Protein AF-A0A7K2KWZ4-F1 (afdb_monomer_lite)

Secondary structure (DSSP, 8-state):
--S-EEEEEE--SSSHHHHH-EEEEEEEEEETT-SS-SEEEEEE-B--TTSEEEEEE--HHHHHHHHHHTT--S-EEEEEEEEEEETTS-EEEEE---SSS--EEEEEEETTTEEEEEEEEE-TTS-EEEEEEEPPGGGHHHHHHHHHHHTTS--

pLDDT: mean 84.71, std 15.15, range [37.97, 98.25]

Structure (mmCIF, N/CA/C/O backbone):
data_AF-A0A7K2KWZ4-F1
#
_entry.id   AF-A0A7K2KWZ4-F1
#
loop_
_atom_site.group_PDB
_atom_site.id
_atom_site.type_symbol
_atom_site.label_atom_id
_atom_site.label_alt_id
_atom_site.label_comp_id
_atom_site.label_asym_id
_atom_site.label_entity_id
_atom_site.label_seq_id
_atom_site.pdbx_PDB_ins_code
_atom_site.Cartn_x
_atom_site.Cartn_y
_atom_site.Cartn_z
_atom_site.occupancy
_atom_site.B_iso_or_equiv
_atom_site.auth_seq_id
_atom_site.auth_comp_id
_atom_site.auth_asym_id
_atom_site.auth_atom_id
_atom_site.pdbx_PDB_model_num
ATOM 1 N N . GLY A 1 1 ? -2.452 14.161 -11.039 1.00 46.34 1 GLY A N 1
ATOM 2 C CA . GLY A 1 1 ? -1.726 12.880 -10.923 1.00 46.34 1 GLY A CA 1
ATOM 3 C C . GLY A 1 1 ? -2.640 11.720 -11.270 1.00 46.34 1 GLY A C 1
ATOM 4 O O . GLY A 1 1 ? -3.528 11.410 -10.500 1.00 46.34 1 GLY A O 1
ATOM 5 N N . THR A 1 2 ? -2.453 11.076 -12.419 1.00 55.19 2 THR A N 1
ATOM 6 C CA . THR A 1 2 ? -3.308 9.984 -12.947 1.00 55.19 2 THR A CA 1
ATOM 7 C C . THR A 1 2 ? -2.909 8.589 -12.430 1.00 55.19 2 THR A C 1
ATOM 9 O O . THR A 1 2 ? -3.031 7.583 -13.121 1.00 55.19 2 THR A O 1
ATOM 12 N N . GLY A 1 3 ? -2.374 8.516 -11.208 1.00 66.12 3 GLY A N 1
ATOM 13 C CA . GLY A 1 3 ? -1.546 7.400 -10.742 1.00 66.12 3 GLY A CA 1
ATOM 14 C C . GLY A 1 3 ? -2.163 6.511 -9.667 1.00 66.12 3 GLY A C 1
ATOM 15 O O . GLY A 1 3 ? -1.426 6.113 -8.777 1.00 66.12 3 GLY A O 1
ATOM 16 N N . GLY A 1 4 ? -3.462 6.207 -9.716 1.00 79.12 4 GLY A N 1
ATOM 17 C CA . GLY A 1 4 ? -4.122 5.269 -8.793 1.00 79.12 4 GLY A CA 1
ATOM 18 C C . GLY A 1 4 ? -4.116 5.674 -7.306 1.00 79.12 4 GLY A C 1
ATOM 19 O O . GLY A 1 4 ? -3.385 6.556 -6.861 1.00 79.12 4 GLY A O 1
ATOM 20 N N . SER A 1 5 ? -4.939 5.003 -6.504 1.00 89.38 5 SER A N 1
ATOM 21 C CA . SER A 1 5 ? -5.021 5.216 -5.052 1.00 89.38 5 SER A CA 1
ATOM 22 C C . SER A 1 5 ? -4.987 3.885 -4.318 1.00 89.38 5 SER A C 1
ATOM 24 O O . SER A 1 5 ? -5.605 2.925 -4.784 1.00 89.38 5 SER A O 1
ATOM 26 N N . LEU A 1 6 ? -4.342 3.851 -3.158 1.00 92.12 6 LEU A N 1
ATOM 27 C CA . LEU A 1 6 ? -4.379 2.718 -2.248 1.00 92.12 6 LEU A CA 1
ATOM 28 C C . LEU A 1 6 ? -5.343 3.045 -1.109 1.00 92.12 6 LEU A C 1
ATOM 30 O O . LEU A 1 6 ? -5.156 4.028 -0.399 1.00 92.12 6 LEU A O 1
ATOM 34 N N . ARG A 1 7 ? -6.383 2.224 -0.957 1.00 94.25 7 ARG A N 1
ATOM 35 C CA . ARG A 1 7 ? -7.244 2.223 0.228 1.00 94.25 7 ARG A CA 1
ATOM 36 C C . ARG A 1 7 ? -6.770 1.097 1.138 1.00 94.25 7 ARG A C 1
ATOM 38 O O . ARG A 1 7 ? -6.572 -0.017 0.654 1.00 94.25 7 ARG A O 1
ATOM 45 N N . LEU A 1 8 ? -6.621 1.390 2.421 1.00 94.75 8 LEU A N 1
ATOM 46 C CA . LEU A 1 8 ? -6.334 0.396 3.447 1.00 94.75 8 LEU A CA 1
ATOM 47 C C . LEU A 1 8 ? -7.423 0.396 4.518 1.00 94.75 8 LEU A C 1
ATOM 49 O O . LEU A 1 8 ? -8.115 1.396 4.716 1.00 94.75 8 LEU A O 1
ATOM 53 N N . THR A 1 9 ? -7.536 -0.736 5.203 1.00 95.44 9 THR A N 1
ATOM 54 C CA . THR A 1 9 ? -8.376 -0.903 6.385 1.00 95.44 9 THR A CA 1
ATOM 55 C C . THR A 1 9 ? -7.557 -1.630 7.438 1.00 95.44 9 THR A C 1
ATOM 57 O O . THR A 1 9 ? -7.008 -2.699 7.167 1.00 95.44 9 THR A O 1
ATOM 60 N N . VAL A 1 10 ? -7.472 -1.037 8.619 1.00 94.25 10 VAL A N 1
ATOM 61 C CA . VAL A 1 10 ? -6.911 -1.631 9.823 1.00 94.25 10 VAL A CA 1
ATOM 62 C C . VAL A 1 10 ? -8.061 -2.313 10.554 1.00 94.25 10 VAL A C 1
ATOM 64 O O . VAL A 1 10 ? -9.039 -1.661 10.916 1.00 94.25 10 VAL A O 1
ATOM 67 N N . ARG A 1 11 ? -7.964 -3.630 10.729 1.00 92.12 11 ARG A N 1
ATOM 68 C CA . ARG A 1 11 ? -8.969 -4.418 11.448 1.00 92.12 11 ARG A CA 1
ATOM 69 C C . ARG A 1 11 ? -8.474 -4.720 12.844 1.00 92.12 11 ARG A C 1
ATOM 71 O O . ARG A 1 11 ? -7.318 -5.113 12.997 1.00 92.12 11 ARG A O 1
ATOM 78 N N . ASP A 1 12 ? -9.361 -4.600 13.819 1.00 88.31 12 ASP A N 1
ATOM 79 C CA . ASP A 1 12 ? -9.090 -5.148 15.135 1.00 88.31 12 ASP A CA 1
ATOM 80 C C . ASP A 1 12 ? -9.388 -6.647 15.140 1.00 88.31 12 ASP A C 1
ATOM 82 O O . ASP A 1 12 ? -10.521 -7.064 14.911 1.00 88.31 12 ASP A O 1
ATOM 86 N N . LEU A 1 13 ? -8.354 -7.459 15.339 1.00 76.06 13 LEU A N 1
ATOM 87 C CA . LEU A 1 13 ? -8.492 -8.913 15.419 1.00 76.06 13 LEU A CA 1
ATOM 88 C C . LEU A 1 13 ? -8.630 -9.405 16.864 1.00 76.06 13 LEU A C 1
ATOM 90 O O . LEU A 1 13 ? -9.073 -10.531 17.064 1.00 76.06 13 LEU A O 1
ATOM 94 N N . TYR A 1 14 ? -8.245 -8.590 17.854 1.00 80.94 14 TYR A N 1
ATOM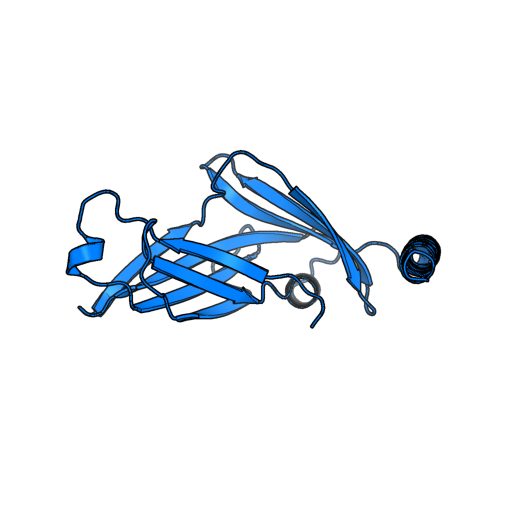 95 C CA . TYR A 1 14 ? -8.096 -9.031 19.248 1.00 80.94 14 TYR A CA 1
ATOM 96 C C . TYR A 1 14 ? -8.607 -8.013 20.285 1.00 80.94 14 TYR A C 1
ATOM 98 O O . TYR A 1 14 ? -8.303 -8.152 21.465 1.00 80.94 14 TYR A O 1
ATOM 106 N N . GLY A 1 15 ? -9.317 -6.963 19.865 1.00 81.31 15 GLY A N 1
ATOM 107 C CA . GLY A 1 15 ? -9.810 -5.878 20.727 1.00 81.31 15 GLY A CA 1
ATOM 108 C C . GLY A 1 15 ? -8.747 -4.855 21.153 1.00 81.31 15 GLY A C 1
ATOM 109 O O . GLY A 1 15 ? -9.047 -3.914 21.884 1.00 81.31 15 GLY A O 1
ATOM 110 N N . ARG A 1 16 ? -7.489 -5.022 20.723 1.00 84.00 16 ARG A N 1
ATOM 111 C CA . ARG A 1 16 ? -6.365 -4.176 21.165 1.00 84.00 16 ARG A CA 1
ATOM 112 C C . ARG A 1 16 ? -6.367 -2.806 20.500 1.00 84.00 16 ARG A C 1
ATOM 114 O O . ARG A 1 16 ? -5.929 -1.830 21.101 1.00 84.00 16 ARG A O 1
ATOM 121 N N . LEU A 1 17 ? -6.831 -2.730 19.256 1.00 85.12 17 LEU A N 1
ATOM 122 C CA . LEU A 1 17 ? -6.826 -1.478 18.505 1.00 85.12 17 LEU A CA 1
ATOM 123 C C . LEU A 1 17 ? -7.992 -0.583 18.907 1.00 85.12 17 LEU A C 1
ATOM 125 O O . LEU A 1 17 ? -7.829 0.627 18.903 1.00 85.12 17 LEU A O 1
ATOM 129 N N . SER A 1 18 ? -9.124 -1.142 19.327 1.00 87.19 18 SER A N 1
ATOM 130 C CA . SER A 1 18 ? -10.217 -0.353 19.897 1.00 87.19 18 SER A CA 1
ATOM 131 C C . SER A 1 18 ? -9.795 0.406 21.157 1.00 87.19 18 SER A C 1
ATOM 133 O O . SER A 1 18 ? -10.248 1.527 21.355 1.00 87.19 18 SER A O 1
ATOM 135 N N . VAL A 1 19 ? -8.890 -0.155 21.968 1.00 89.19 19 VAL A N 1
ATOM 136 C CA . VAL A 1 19 ? -8.331 0.532 23.147 1.00 89.19 19 VAL A CA 1
ATOM 137 C C . VAL A 1 19 ? -7.288 1.577 22.742 1.00 89.19 19 VAL A C 1
ATOM 139 O O . VAL A 1 19 ? -7.331 2.706 23.218 1.00 89.19 19 VAL A O 1
ATOM 142 N N . ALA A 1 20 ? -6.367 1.218 21.844 1.00 91.50 20 ALA A N 1
ATOM 143 C CA . ALA A 1 20 ? -5.279 2.106 21.428 1.00 91.50 20 ALA A CA 1
ATOM 144 C C . ALA A 1 20 ? -5.752 3.273 20.533 1.00 91.50 20 ALA A C 1
ATOM 146 O O . ALA A 1 20 ? -5.148 4.345 20.513 1.00 91.50 20 ALA A O 1
ATOM 147 N N . VAL A 1 21 ? -6.842 3.073 19.787 1.00 93.81 21 VAL A N 1
ATOM 148 C CA . VAL A 1 21 ? -7.454 4.000 18.823 1.00 93.81 21 VAL A CA 1
ATOM 149 C C . VAL A 1 21 ? -6.480 4.438 17.711 1.00 93.81 21 VAL A C 1
ATOM 151 O O . VAL A 1 21 ? -5.811 5.468 17.835 1.00 93.81 21 VAL A O 1
ATOM 154 N N . PRO A 1 22 ? -6.397 3.702 16.584 1.00 96.25 22 PRO A N 1
ATOM 155 C CA . PRO A 1 22 ? -5.633 4.101 15.404 1.00 96.25 22 PRO A CA 1
ATOM 156 C C . PRO A 1 22 ? -5.964 5.517 14.919 1.00 96.25 22 PRO A C 1
ATOM 158 O O . PRO A 1 22 ? -7.125 5.846 14.679 1.00 96.25 22 PRO A O 1
ATOM 161 N N . ARG A 1 23 ? -4.933 6.346 14.714 1.00 97.38 23 ARG A N 1
ATOM 162 C CA . ARG A 1 23 ? -5.084 7.740 14.257 1.00 97.38 23 ARG A CA 1
ATOM 163 C C . ARG A 1 23 ? -4.522 7.977 12.873 1.00 97.38 23 ARG A C 1
ATOM 165 O O . ARG A 1 23 ? -5.165 8.611 12.042 1.00 97.38 23 ARG A O 1
ATOM 172 N N . THR A 1 24 ? -3.326 7.468 12.606 1.00 98.25 24 THR A N 1
ATOM 173 C CA . THR A 1 24 ? -2.656 7.692 11.323 1.00 98.25 24 THR A CA 1
ATOM 174 C C . THR A 1 24 ? -2.042 6.409 10.796 1.00 98.25 24 THR A C 1
ATOM 176 O O . THR A 1 24 ? -1.687 5.506 11.553 1.00 98.25 24 THR A O 1
ATOM 179 N N . ALA A 1 25 ? -1.922 6.330 9.474 1.00 98.06 25 ALA A N 1
ATOM 180 C CA . ALA A 1 25 ? -1.166 5.292 8.800 1.00 98.06 25 ALA A CA 1
ATOM 181 C C . ALA A 1 25 ? -0.117 5.919 7.882 1.00 98.06 25 ALA A C 1
ATOM 183 O O . ALA A 1 25 ? -0.429 6.729 7.006 1.00 98.06 25 ALA A O 1
ATOM 184 N N . ARG A 1 26 ? 1.129 5.487 8.054 1.00 98.12 26 ARG A N 1
ATOM 185 C CA . ARG A 1 26 ? 2.235 5.707 7.128 1.00 98.12 26 ARG A CA 1
ATOM 186 C C . ARG A 1 26 ? 2.331 4.496 6.206 1.00 98.12 26 ARG A C 1
ATOM 188 O O . ARG A 1 26 ? 2.561 3.389 6.674 1.00 98.12 26 ARG A O 1
ATOM 195 N N . VAL A 1 27 ? 2.144 4.694 4.908 1.00 97.62 27 VAL A N 1
ATOM 196 C CA . VAL A 1 27 ? 2.232 3.651 3.882 1.00 97.62 27 VAL A CA 1
ATOM 197 C C . VAL A 1 27 ? 3.561 3.766 3.162 1.00 97.62 27 VAL A C 1
ATOM 199 O O . VAL A 1 27 ? 3.902 4.817 2.624 1.00 97.62 27 VAL A O 1
ATOM 202 N N . GLU A 1 28 ? 4.292 2.666 3.115 1.00 97.31 28 GLU A N 1
ATOM 203 C CA . GLU A 1 28 ? 5.643 2.602 2.583 1.00 97.31 28 GLU A CA 1
ATOM 204 C C . GLU A 1 28 ? 5.701 1.679 1.373 1.00 97.31 28 GLU A C 1
ATOM 206 O O . GLU A 1 28 ? 5.260 0.529 1.425 1.00 97.31 28 GLU A O 1
ATOM 211 N N . PHE A 1 29 ? 6.266 2.194 0.284 1.00 95.69 29 PHE A N 1
ATOM 212 C CA . PHE A 1 29 ? 6.559 1.440 -0.926 1.00 95.69 29 PHE A CA 1
ATOM 213 C C . PHE A 1 29 ? 8.054 1.139 -0.963 1.00 95.69 29 PHE A C 1
ATOM 215 O O . PHE A 1 29 ? 8.887 2.033 -1.152 1.00 95.69 29 PHE A O 1
ATOM 222 N N . VAL A 1 30 ? 8.383 -0.135 -0.783 1.00 95.38 30 VAL A N 1
ATOM 223 C CA . VAL A 1 30 ? 9.758 -0.617 -0.635 1.00 95.38 30 VAL A CA 1
ATOM 224 C C . VAL A 1 30 ? 10.137 -1.400 -1.892 1.00 95.38 30 VAL A C 1
ATOM 226 O O . VAL A 1 30 ? 9.390 -2.308 -2.269 1.00 95.38 30 VAL A O 1
ATOM 229 N N . PRO A 1 31 ? 11.246 -1.079 -2.583 1.00 94.31 31 PRO A N 1
ATOM 230 C CA . PRO A 1 31 ? 11.749 -1.942 -3.645 1.00 94.31 31 PRO A CA 1
ATOM 231 C C . PRO A 1 31 ? 11.984 -3.353 -3.100 1.00 94.31 31 PRO A C 1
ATOM 233 O O . PRO A 1 31 ? 12.514 -3.520 -2.003 1.00 94.31 31 PRO A O 1
ATOM 236 N N . ARG A 1 32 ? 11.591 -4.389 -3.844 1.00 91.06 32 ARG A N 1
ATOM 237 C CA . ARG A 1 32 ? 11.799 -5.769 -3.392 1.00 91.06 32 ARG A CA 1
ATOM 238 C C . ARG A 1 32 ? 13.292 -6.029 -3.162 1.00 91.06 32 ARG A C 1
ATOM 240 O O . ARG A 1 32 ? 14.087 -5.825 -4.073 1.00 91.06 32 ARG A O 1
ATOM 247 N N . GLY A 1 33 ? 13.630 -6.527 -1.973 1.00 88.56 33 GLY A N 1
ATOM 248 C CA . GLY A 1 33 ? 15.013 -6.807 -1.570 1.00 88.56 33 GLY A CA 1
ATOM 249 C C . GLY A 1 33 ? 15.773 -5.595 -1.024 1.00 88.56 33 GLY A C 1
ATOM 250 O O . GLY A 1 33 ? 16.952 -5.729 -0.731 1.00 88.56 33 GLY A O 1
ATOM 251 N N . ALA A 1 34 ? 15.123 -4.436 -0.889 1.00 90.19 34 ALA A N 1
ATOM 252 C CA . ALA A 1 34 ? 15.683 -3.276 -0.204 1.00 90.19 34 ALA A CA 1
ATOM 253 C C . ALA A 1 34 ? 15.157 -3.168 1.235 1.00 90.19 34 ALA A C 1
ATOM 255 O O . ALA A 1 34 ? 14.028 -3.575 1.530 1.00 90.19 34 ALA A O 1
ATOM 256 N N . ASP A 1 35 ? 15.952 -2.538 2.097 1.00 89.12 35 ASP A N 1
ATOM 257 C CA . ASP A 1 35 ? 15.593 -2.300 3.499 1.00 89.12 35 ASP A CA 1
ATOM 258 C C . ASP A 1 35 ? 14.849 -0.977 3.704 1.00 89.12 35 ASP A C 1
ATOM 260 O O . ASP A 1 35 ? 14.011 -0.860 4.600 1.00 89.12 35 ASP A O 1
ATOM 264 N N . ALA A 1 36 ? 15.105 0.010 2.839 1.00 91.44 36 ALA A N 1
ATOM 265 C CA . ALA A 1 36 ? 14.544 1.351 2.945 1.00 91.44 36 ALA A CA 1
ATOM 266 C C . ALA A 1 36 ? 13.406 1.599 1.934 1.00 91.44 36 ALA A C 1
ATOM 268 O O . ALA A 1 36 ? 13.493 1.184 0.770 1.00 91.44 36 ALA A O 1
ATOM 269 N N . PRO A 1 37 ? 12.340 2.320 2.332 1.00 94.19 37 PRO A N 1
ATOM 270 C CA . PRO A 1 37 ? 11.281 2.707 1.412 1.00 94.19 37 PRO A CA 1
ATOM 271 C C . PRO A 1 37 ? 11.779 3.747 0.406 1.00 94.19 37 PRO A C 1
ATOM 273 O O . PRO A 1 37 ? 12.407 4.734 0.780 1.00 94.19 37 PRO A O 1
ATOM 276 N N . ALA A 1 38 ? 11.419 3.589 -0.870 1.00 92.31 38 ALA A N 1
ATOM 277 C CA . ALA A 1 38 ? 11.684 4.631 -1.869 1.00 92.31 38 ALA A CA 1
ATOM 278 C C . ALA A 1 38 ? 10.595 5.712 -1.873 1.00 92.31 38 ALA A C 1
ATOM 280 O O . ALA A 1 38 ? 10.793 6.803 -2.402 1.00 92.31 38 ALA A O 1
ATOM 281 N N . ARG A 1 39 ? 9.419 5.402 -1.315 1.00 92.81 39 ARG A N 1
ATOM 282 C CA . ARG A 1 39 ? 8.317 6.348 -1.172 1.00 92.81 39 ARG A CA 1
ATOM 283 C C . ARG A 1 39 ? 7.513 6.052 0.079 1.00 92.81 39 ARG A C 1
ATOM 285 O O . ARG A 1 39 ? 7.214 4.899 0.379 1.00 92.81 39 ARG A O 1
ATOM 292 N N . THR A 1 40 ? 7.128 7.117 0.763 1.00 95.50 40 THR A N 1
ATOM 293 C CA . THR A 1 40 ? 6.244 7.093 1.922 1.00 95.50 40 THR A CA 1
ATOM 294 C C . THR A 1 40 ? 5.068 8.025 1.663 1.00 95.50 40 THR A C 1
ATOM 296 O O . THR A 1 40 ? 5.265 9.133 1.179 1.00 95.50 40 THR A O 1
ATOM 299 N N . GLU A 1 41 ? 3.869 7.597 2.028 1.00 96.62 41 GLU A N 1
ATOM 300 C CA . GLU A 1 41 ? 2.669 8.430 2.072 1.00 96.62 41 GLU A CA 1
ATOM 301 C C . GLU A 1 41 ? 2.030 8.333 3.456 1.00 96.62 41 GLU A C 1
ATOM 303 O O . GLU A 1 41 ? 2.217 7.340 4.159 1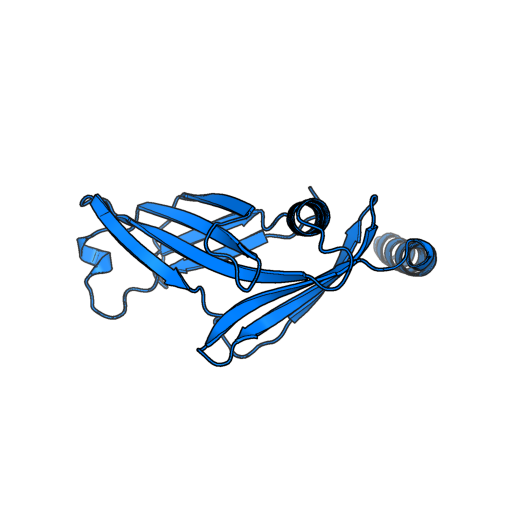.00 96.62 41 GLU A O 1
ATOM 308 N N . ARG A 1 42 ? 1.268 9.346 3.864 1.00 97.25 42 ARG A N 1
ATOM 309 C CA . ARG A 1 42 ? 0.541 9.340 5.140 1.00 97.25 42 ARG A CA 1
ATOM 310 C C . ARG A 1 42 ? -0.932 9.633 4.914 1.00 97.25 42 ARG A C 1
ATOM 312 O O . ARG A 1 42 ? -1.290 10.352 3.988 1.00 97.25 42 ARG A O 1
ATOM 319 N N . THR A 1 43 ? -1.771 9.061 5.763 1.00 97.94 43 THR A N 1
ATOM 320 C CA . THR A 1 43 ? -3.208 9.330 5.801 1.00 97.94 43 THR A CA 1
ATOM 321 C C . THR A 1 43 ? -3.691 9.279 7.237 1.00 97.94 43 THR A C 1
ATOM 323 O O . THR A 1 43 ? -3.226 8.454 8.028 1.00 97.94 43 THR A O 1
ATOM 326 N N . GLU A 1 44 ? -4.660 10.125 7.551 1.00 98.19 44 GLU A N 1
ATOM 327 C CA . GLU A 1 44 ? -5.489 9.942 8.735 1.00 98.19 44 GLU A CA 1
ATOM 328 C C . GLU A 1 44 ? -6.376 8.709 8.564 1.00 98.19 44 GLU A C 1
ATOM 330 O O . GLU A 1 44 ? -6.693 8.289 7.439 1.00 98.19 44 GLU A O 1
ATOM 335 N N . LEU A 1 45 ? -6.712 8.103 9.696 1.00 97.88 45 LEU A N 1
ATOM 336 C CA . LEU A 1 45 ? -7.560 6.934 9.795 1.00 97.88 45 LEU A CA 1
ATOM 337 C C . LEU A 1 45 ? -8.912 7.330 10.382 1.00 97.88 45 LEU A C 1
ATOM 339 O O . LEU A 1 45 ? -8.992 7.912 11.459 1.00 97.88 45 LEU A O 1
ATOM 343 N N . THR A 1 46 ? -9.978 6.968 9.678 1.00 97.06 46 THR A N 1
ATOM 344 C CA . THR A 1 46 ? -11.354 7.178 10.131 1.00 97.06 46 THR A CA 1
ATOM 345 C C . THR A 1 46 ? -11.950 5.846 10.547 1.00 97.06 46 THR A C 1
ATOM 347 O O . THR A 1 46 ? -11.889 4.880 9.780 1.00 97.06 46 THR A O 1
ATOM 350 N N . GLU A 1 47 ? -12.516 5.796 11.749 1.00 95.62 47 GLU A N 1
ATOM 351 C CA . GLU A 1 47 ? -13.238 4.628 12.248 1.00 95.62 47 GLU A CA 1
ATOM 352 C C . GLU A 1 47 ? -14.489 4.352 11.408 1.00 95.62 47 GLU A C 1
ATOM 354 O O . GLU A 1 47 ? -15.147 5.262 10.903 1.00 95.62 47 GLU A O 1
ATOM 359 N N . GLY A 1 48 ? -14.809 3.077 11.234 1.00 93.00 48 GLY A N 1
ATOM 360 C CA . GLY A 1 48 ? -16.003 2.649 10.535 1.00 93.00 48 GLY A CA 1
ATOM 361 C C . GLY A 1 48 ? -16.356 1.198 10.854 1.00 93.00 48 GLY A C 1
ATOM 362 O O . GLY A 1 48 ? -15.640 0.527 11.597 1.00 93.00 48 GLY A O 1
ATOM 363 N N . PRO A 1 49 ? -17.425 0.665 10.239 1.00 89.25 49 PRO A N 1
ATOM 364 C CA . PRO A 1 49 ? -17.987 -0.638 10.609 1.00 89.25 49 PRO A CA 1
ATOM 365 C C . PRO A 1 49 ? -17.027 -1.827 10.455 1.00 89.25 49 PRO A C 1
ATOM 367 O O . PRO 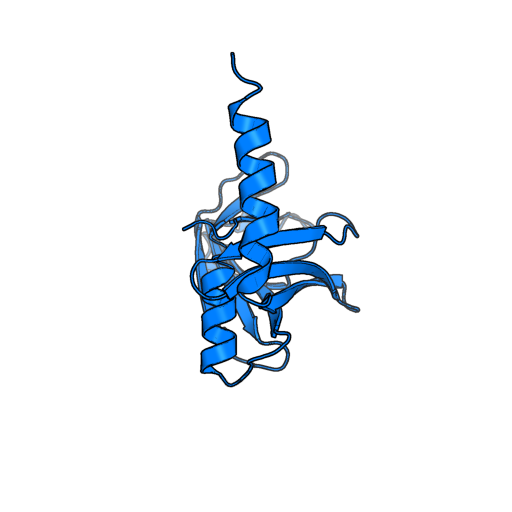A 1 49 ? -17.209 -2.866 11.076 1.00 89.25 49 PRO A O 1
ATOM 370 N N . ALA A 1 50 ? -16.011 -1.696 9.597 1.00 88.25 50 ALA A N 1
ATOM 371 C CA . ALA A 1 50 ? -15.018 -2.736 9.328 1.00 88.25 50 ALA A CA 1
ATOM 372 C C . ALA A 1 50 ? -13.653 -2.457 9.990 1.00 88.25 50 ALA A C 1
ATOM 374 O O . ALA A 1 50 ? -12.660 -3.081 9.604 1.00 88.25 50 ALA A O 1
ATOM 375 N N . GLY A 1 51 ? -13.595 -1.502 10.923 1.00 93.62 51 GLY A N 1
ATOM 376 C CA . GLY A 1 51 ? -12.377 -0.945 11.511 1.00 93.62 51 GLY A CA 1
ATOM 377 C C . GLY A 1 51 ? -12.003 0.412 10.909 1.00 93.62 51 GLY A C 1
ATOM 378 O O . GLY A 1 51 ? -12.814 1.069 10.255 1.00 93.62 51 GLY A O 1
ATOM 379 N N . TRP A 1 52 ? -10.755 0.832 11.095 1.00 96.81 52 TRP A N 1
ATOM 380 C CA . TRP A 1 52 ? -10.285 2.145 10.656 1.00 96.81 52 TRP A CA 1
ATOM 381 C C . TRP A 1 52 ? -9.789 2.113 9.219 1.00 96.81 52 TRP A C 1
ATOM 383 O O . TRP A 1 52 ? -9.050 1.212 8.825 1.00 96.81 52 TRP A O 1
ATOM 393 N N . SER A 1 53 ? -10.150 3.103 8.412 1.00 96.94 53 SER A N 1
ATOM 394 C CA . SER A 1 53 ? -9.764 3.153 7.003 1.00 96.94 53 SER A CA 1
ATOM 395 C C . SER A 1 53 ? -9.083 4.458 6.627 1.00 96.94 53 SER A C 1
ATOM 397 O O . SER A 1 53 ? -9.349 5.505 7.204 1.00 96.94 53 SER A O 1
ATOM 399 N N . GLY A 1 54 ? -8.206 4.374 5.631 1.00 96.75 54 GLY A N 1
ATOM 400 C CA . GLY A 1 54 ? -7.471 5.513 5.096 1.00 96.75 54 GLY A CA 1
ATOM 401 C C . GLY A 1 54 ? -7.187 5.334 3.612 1.00 96.75 54 GLY A C 1
ATOM 402 O O . GLY A 1 54 ? -7.358 4.244 3.041 1.00 96.75 54 GLY A O 1
ATOM 403 N N . ARG A 1 55 ? -6.758 6.414 2.959 1.00 96.88 55 ARG A N 1
ATOM 404 C CA . ARG A 1 55 ? -6.441 6.402 1.531 1.00 96.88 55 ARG A CA 1
ATOM 405 C C . ARG A 1 55 ? -5.216 7.253 1.252 1.00 96.88 55 ARG A C 1
ATOM 407 O O . ARG A 1 55 ? -5.194 8.431 1.567 1.00 96.88 55 ARG A O 1
ATOM 414 N N . VAL A 1 56 ? -4.257 6.668 0.543 1.00 95.50 56 VAL A N 1
ATOM 415 C CA . VAL A 1 56 ? -3.078 7.381 0.045 1.00 95.50 56 VAL A CA 1
ATOM 416 C C . VAL A 1 56 ? -3.029 7.358 -1.483 1.00 95.50 56 VAL A C 1
ATOM 418 O O . VAL A 1 56 ? -3.511 6.402 -2.114 1.00 95.50 56 VAL A O 1
ATOM 421 N N . PRO A 1 57 ? -2.443 8.381 -2.124 1.00 93.25 57 PRO A N 1
ATOM 422 C CA . PRO A 1 57 ? -2.099 8.285 -3.533 1.00 93.25 57 PRO A CA 1
ATOM 423 C C . PRO A 1 57 ? -1.070 7.163 -3.724 1.00 93.25 57 PRO A C 1
ATOM 425 O O . PRO A 1 57 ? -0.022 7.153 -3.093 1.00 93.25 57 PRO A O 1
ATOM 428 N N . ALA A 1 58 ? -1.339 6.212 -4.623 1.00 87.25 58 ALA A N 1
ATOM 429 C CA . ALA A 1 58 ? -0.348 5.176 -4.934 1.00 87.25 58 ALA A CA 1
ATOM 430 C C . ALA A 1 58 ? 0.778 5.743 -5.815 1.00 87.25 58 ALA A C 1
ATOM 432 O O . ALA A 1 58 ? 1.915 5.282 -5.777 1.00 87.25 58 ALA A O 1
ATOM 433 N N . GLY A 1 59 ? 0.441 6.744 -6.638 1.00 89.50 59 GLY A N 1
ATOM 434 C CA . GLY A 1 59 ? 1.366 7.470 -7.498 1.00 89.50 59 GLY A CA 1
ATOM 435 C C . GLY A 1 59 ? 2.276 6.547 -8.309 1.00 89.50 59 GLY A C 1
ATOM 436 O O . GLY A 1 59 ? 3.494 6.717 -8.310 1.00 89.50 59 GLY A O 1
ATOM 437 N N . LEU A 1 60 ? 1.669 5.581 -9.004 1.00 90.56 60 LEU A N 1
ATOM 438 C CA . LEU A 1 60 ? 2.343 4.471 -9.694 1.00 90.56 60 LEU A CA 1
ATOM 439 C C . LEU A 1 60 ? 3.416 4.938 -10.695 1.00 90.56 60 LEU A C 1
ATOM 441 O O . LEU A 1 60 ? 4.474 4.327 -10.816 1.00 90.56 60 LEU A O 1
ATOM 445 N N . THR A 1 61 ? 3.184 6.066 -11.367 1.00 89.62 61 THR A N 1
ATOM 446 C CA . THR A 1 61 ? 4.158 6.721 -12.254 1.00 89.62 61 THR A CA 1
ATOM 447 C C . THR A 1 61 ? 5.380 7.255 -11.510 1.00 89.62 61 THR A C 1
ATOM 449 O O . THR A 1 61 ? 6.483 7.234 -12.050 1.00 89.62 61 THR A O 1
ATOM 452 N N . GLY A 1 62 ? 5.187 7.728 -10.278 1.00 90.69 62 GLY A N 1
ATOM 453 C CA . GLY A 1 62 ? 6.263 8.135 -9.379 1.00 90.69 62 GLY A CA 1
ATOM 454 C C . GLY A 1 62 ? 7.079 6.935 -8.908 1.00 90.69 62 GLY A C 1
ATOM 455 O O . GLY A 1 62 ? 8.294 6.970 -9.012 1.00 90.69 62 GLY A O 1
ATOM 456 N N . LEU A 1 63 ? 6.432 5.832 -8.517 1.00 91.69 63 LEU A N 1
ATOM 457 C CA . LEU A 1 63 ? 7.142 4.593 -8.164 1.00 91.69 63 LEU A CA 1
ATOM 458 C C . LEU A 1 63 ? 7.991 4.068 -9.330 1.00 91.69 63 LEU A C 1
ATOM 460 O O . LEU A 1 63 ? 9.166 3.766 -9.149 1.00 91.69 63 LEU A O 1
ATOM 464 N N . ALA A 1 64 ? 7.442 4.067 -10.551 1.00 92.00 64 ALA A N 1
ATOM 465 C CA . ALA A 1 64 ? 8.195 3.710 -11.756 1.00 92.00 64 ALA A CA 1
ATOM 466 C C . ALA A 1 64 ? 9.440 4.598 -11.977 1.00 92.00 64 ALA A C 1
ATOM 468 O O . ALA A 1 64 ? 10.477 4.127 -12.461 1.00 92.00 64 ALA A O 1
ATOM 469 N N . ARG A 1 65 ? 9.346 5.888 -11.623 1.00 91.50 65 ARG A N 1
ATOM 470 C CA . ARG A 1 65 ? 10.466 6.839 -11.659 1.00 91.50 65 ARG A CA 1
ATOM 471 C C . ARG A 1 65 ? 11.517 6.504 -10.611 1.00 91.50 65 ARG A C 1
ATOM 473 O O . ARG A 1 65 ? 12.697 6.550 -10.958 1.00 91.50 65 ARG A O 1
ATOM 480 N N . GLU A 1 66 ? 11.108 6.118 -9.408 1.00 91.81 66 GLU A N 1
ATOM 481 C CA . GLU A 1 66 ? 12.044 5.820 -8.321 1.00 91.81 66 GLU A CA 1
ATOM 482 C C . GLU A 1 66 ? 12.854 4.582 -8.650 1.00 91.81 66 GLU A C 1
ATOM 484 O O . GLU A 1 66 ? 14.079 4.642 -8.641 1.00 91.81 66 GLU A O 1
ATOM 489 N N . GLY A 1 67 ? 12.185 3.507 -9.080 1.00 90.12 67 GLY A N 1
ATOM 490 C CA . GLY A 1 67 ? 12.876 2.285 -9.480 1.00 90.12 67 GLY A CA 1
ATOM 491 C C . GLY A 1 67 ? 13.880 2.535 -10.605 1.00 90.12 67 GLY A C 1
ATOM 492 O O . GLY A 1 67 ? 14.990 2.017 -10.562 1.00 90.12 67 GLY A O 1
ATOM 493 N N . ARG A 1 68 ? 13.551 3.413 -11.566 1.00 89.00 68 ARG A N 1
ATOM 494 C CA . ARG A 1 68 ? 14.480 3.789 -12.642 1.00 89.00 68 ARG A CA 1
ATOM 495 C C . ARG A 1 68 ? 15.677 4.593 -12.138 1.00 89.00 68 ARG A C 1
ATOM 497 O O . ARG A 1 68 ? 16.770 4.405 -12.667 1.00 89.00 68 ARG A O 1
ATOM 504 N N . ARG A 1 69 ? 15.483 5.493 -11.167 1.00 88.75 69 ARG A N 1
ATOM 505 C CA . ARG A 1 69 ? 16.584 6.244 -10.541 1.00 88.75 69 ARG A CA 1
ATOM 506 C C . ARG A 1 69 ? 17.536 5.329 -9.782 1.00 88.75 69 ARG A C 1
ATOM 508 O O . ARG A 1 69 ? 18.735 5.544 -9.852 1.00 88.75 69 ARG A O 1
ATOM 515 N N . SER A 1 70 ? 17.015 4.271 -9.173 1.00 84.88 70 SER A N 1
ATOM 516 C CA . SER A 1 70 ? 17.801 3.211 -8.532 1.00 84.88 70 SER A CA 1
ATOM 517 C C . SER A 1 70 ? 18.363 2.174 -9.522 1.00 84.88 70 SER A C 1
ATOM 519 O O . SER A 1 70 ? 18.732 1.079 -9.119 1.00 84.88 70 SER A O 1
ATOM 521 N N . GLY A 1 71 ? 18.390 2.472 -10.828 1.00 84.12 71 GLY A N 1
ATOM 522 C CA . GLY A 1 71 ? 18.969 1.604 -11.862 1.00 84.12 71 GLY A CA 1
ATOM 523 C C . GLY A 1 71 ? 18.022 0.557 -12.462 1.00 84.12 71 GLY A C 1
ATOM 524 O O . GLY A 1 71 ? 18.326 0.001 -13.517 1.00 84.12 71 GLY A O 1
ATOM 525 N N . ASN A 1 72 ? 16.834 0.328 -11.893 1.00 83.44 72 ASN A N 1
ATOM 526 C CA . ASN A 1 72 ? 15.878 -0.646 -12.421 1.00 83.44 72 ASN A CA 1
ATOM 527 C C . ASN A 1 72 ? 15.052 -0.067 -13.586 1.00 83.44 72 ASN A C 1
ATOM 529 O O . ASN A 1 72 ? 14.015 0.586 -13.415 1.00 83.44 72 ASN A O 1
ATOM 533 N N . ARG A 1 73 ? 15.521 -0.333 -14.808 1.00 82.00 73 ARG A N 1
ATOM 534 C CA . ARG A 1 73 ? 14.875 0.098 -16.061 1.00 82.00 73 ARG A CA 1
ATOM 535 C C . ARG A 1 73 ? 13.817 -0.879 -16.584 1.00 82.00 73 ARG A C 1
ATOM 537 O O . ARG A 1 73 ? 13.068 -0.503 -17.482 1.00 82.00 73 ARG A O 1
ATOM 544 N N . GLY A 1 74 ? 13.772 -2.095 -16.042 1.00 86.25 74 GLY A N 1
ATOM 545 C CA . GLY A 1 74 ? 12.887 -3.170 -16.476 1.00 86.25 74 GLY A CA 1
ATOM 546 C C . GLY A 1 74 ? 11.663 -3.320 -15.576 1.00 86.25 74 GLY A C 1
ATOM 547 O O . GLY A 1 74 ? 11.006 -2.349 -15.201 1.00 86.25 74 GLY A O 1
ATOM 548 N N . VAL A 1 75 ? 11.339 -4.570 -15.248 1.00 91.38 75 VAL A N 1
ATOM 549 C CA . VAL A 1 75 ? 10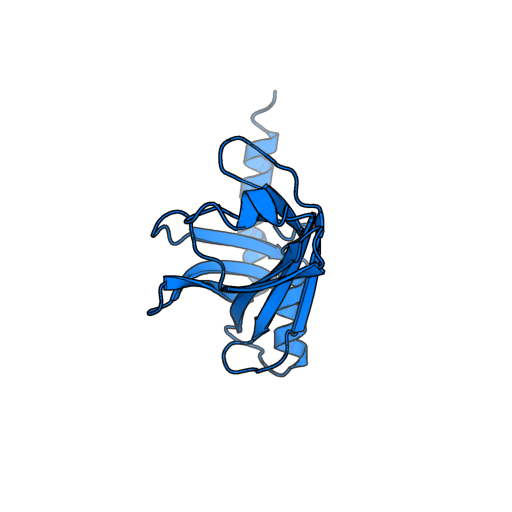.260 -4.895 -14.314 1.00 91.38 75 VAL A CA 1
ATOM 550 C C . VAL A 1 75 ? 10.675 -4.508 -12.897 1.00 91.38 75 VAL A C 1
ATOM 552 O O . VAL A 1 75 ? 11.692 -4.965 -12.380 1.00 91.38 75 VAL A O 1
ATOM 555 N N . GLN A 1 76 ? 9.832 -3.723 -12.239 1.00 93.44 76 GLN A N 1
ATOM 556 C CA . GLN A 1 76 ? 10.031 -3.279 -10.867 1.00 93.44 76 GLN A CA 1
ATOM 557 C C . GLN A 1 76 ? 9.030 -3.969 -9.943 1.00 93.44 76 GLN A C 1
ATOM 559 O O . GLN A 1 76 ? 7.836 -4.042 -10.246 1.00 93.44 76 GLN A O 1
ATOM 564 N N . LEU A 1 77 ? 9.518 -4.473 -8.813 1.00 94.69 77 LEU A N 1
ATOM 565 C CA . LEU A 1 77 ? 8.717 -5.130 -7.786 1.00 94.69 77 LEU A CA 1
ATOM 566 C C . LEU A 1 77 ? 8.753 -4.286 -6.516 1.00 94.69 77 LEU A C 1
ATOM 568 O O . LEU A 1 77 ? 9.826 -3.888 -6.070 1.00 94.69 77 LEU A O 1
ATOM 572 N N . TRP A 1 78 ? 7.576 -4.034 -5.959 1.00 95.38 78 TRP A N 1
ATOM 573 C CA . TRP A 1 78 ? 7.369 -3.156 -4.817 1.00 95.38 78 TRP A CA 1
ATOM 574 C C . TRP A 1 78 ? 6.576 -3.883 -3.740 1.00 95.38 78 TRP A C 1
ATOM 576 O O . TRP A 1 78 ? 5.474 -4.365 -4.010 1.00 95.38 78 TRP A O 1
ATOM 586 N N . ASP A 1 79 ? 7.117 -3.934 -2.532 1.00 95.38 79 ASP A N 1
ATOM 587 C CA . ASP A 1 79 ? 6.384 -4.330 -1.334 1.00 95.38 79 ASP A CA 1
ATOM 588 C C . ASP A 1 79 ? 5.660 -3.132 -0.740 1.00 95.38 79 ASP A C 1
ATOM 590 O O . ASP A 1 79 ? 6.125 -1.995 -0.856 1.00 95.38 79 ASP A O 1
ATOM 594 N N . VAL A 1 80 ? 4.513 -3.393 -0.110 1.00 95.50 80 VAL A N 1
ATOM 595 C CA . VAL A 1 80 ? 3.722 -2.351 0.542 1.00 95.50 80 VAL A CA 1
ATOM 596 C C . VAL A 1 80 ? 3.553 -2.669 2.020 1.00 95.50 80 VAL A C 1
ATOM 598 O O . VAL A 1 80 ? 2.951 -3.680 2.394 1.00 95.50 80 VAL A O 1
ATOM 601 N N . ARG A 1 81 ? 4.082 -1.783 2.860 1.00 96.12 81 ARG A N 1
ATOM 602 C CA . ARG A 1 81 ? 3.996 -1.861 4.320 1.00 96.12 81 ARG A CA 1
ATOM 603 C C . ARG A 1 81 ? 3.177 -0.690 4.847 1.00 96.12 81 ARG A C 1
ATOM 605 O O . ARG A 1 81 ? 3.059 0.340 4.186 1.00 96.12 81 ARG A O 1
ATOM 612 N N . ALA A 1 82 ? 2.589 -0.867 6.018 1.00 96.69 82 ALA A N 1
ATOM 613 C CA . ALA A 1 82 ? 1.898 0.185 6.734 1.00 96.69 82 ALA A CA 1
ATOM 614 C C . ALA A 1 82 ? 2.364 0.207 8.187 1.00 96.69 82 ALA A C 1
ATOM 616 O O . ALA A 1 82 ? 2.410 -0.836 8.839 1.00 96.69 82 ALA A O 1
ATOM 617 N N . THR A 1 83 ? 2.660 1.401 8.679 1.00 97.38 83 THR A N 1
ATOM 618 C CA . THR A 1 83 ? 2.898 1.683 10.090 1.00 97.38 83 THR A CA 1
ATOM 619 C C . THR A 1 83 ? 1.728 2.500 10.608 1.00 97.38 83 THR A C 1
ATOM 621 O O . THR A 1 83 ? 1.459 3.588 10.100 1.00 97.38 83 THR A O 1
ATOM 624 N N . VAL A 1 84 ? 1.005 1.951 11.576 1.00 96.94 84 VAL A N 1
ATOM 625 C CA . VAL A 1 84 ? -0.141 2.584 12.228 1.00 96.94 84 VAL A CA 1
ATOM 626 C C . VAL A 1 84 ? 0.322 3.185 13.542 1.00 96.94 84 VAL A C 1
ATOM 628 O O . VAL A 1 84 ? 0.975 2.498 14.324 1.00 96.94 84 VAL A O 1
ATOM 631 N N . THR A 1 85 ? -0.037 4.443 13.776 1.00 97.69 85 THR A N 1
ATOM 632 C CA . THR A 1 85 ? 0.178 5.131 15.050 1.00 97.69 85 THR A CA 1
ATOM 633 C C . THR A 1 85 ? -1.168 5.376 15.714 1.00 97.69 85 THR A C 1
ATOM 635 O O . THR A 1 85 ? -2.101 5.891 15.084 1.00 97.69 85 THR A O 1
ATOM 638 N N . CYS A 1 86 ? -1.256 4.985 16.977 1.00 96.88 86 CYS A N 1
ATOM 639 C CA . CYS A 1 86 ? -2.459 5.045 17.793 1.00 96.88 86 CYS A CA 1
ATOM 640 C C . CYS A 1 86 ? -2.438 6.248 18.748 1.00 96.88 86 CYS A C 1
ATOM 642 O O . CYS A 1 86 ? -1.422 6.933 18.879 1.00 96.88 86 CYS A O 1
ATOM 644 N N . ALA A 1 87 ? -3.570 6.530 19.393 1.00 96.19 87 ALA A N 1
ATOM 645 C CA . ALA A 1 87 ? -3.722 7.666 20.300 1.00 96.19 87 ALA A CA 1
ATOM 646 C C . ALA A 1 87 ? -2.877 7.527 21.576 1.00 96.19 87 ALA A C 1
ATOM 648 O O . ALA A 1 87 ? -2.385 8.524 22.092 1.00 96.19 87 ALA A O 1
ATOM 649 N N . ASP A 1 88 ? -2.682 6.295 22.045 1.00 93.44 88 ASP A N 1
ATOM 650 C CA . ASP A 1 88 ? -1.845 5.949 23.201 1.00 93.44 88 ASP A CA 1
ATOM 651 C C . ASP A 1 88 ? -0.330 5.972 22.903 1.00 93.44 88 ASP A C 1
ATOM 653 O O . ASP A 1 88 ? 0.482 5.644 23.765 1.00 93.44 88 ASP A O 1
ATOM 657 N N . GLY A 1 89 ? 0.063 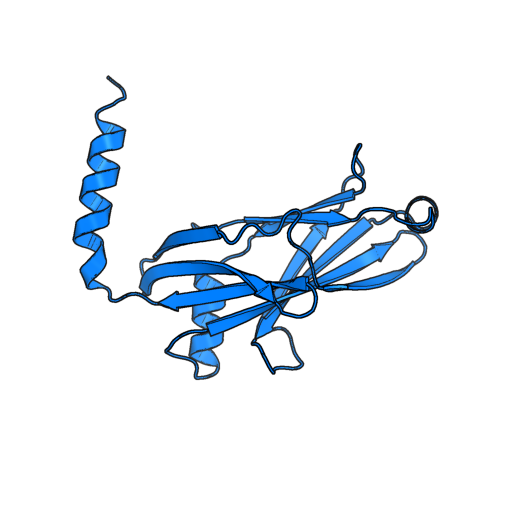6.337 21.678 1.00 94.62 89 GLY A N 1
ATOM 658 C CA . GLY A 1 89 ? 1.453 6.345 21.226 1.00 94.62 89 GLY A CA 1
ATOM 659 C C . GLY A 1 89 ? 1.975 4.988 20.750 1.00 94.62 89 GLY A C 1
ATOM 660 O O . GLY A 1 89 ? 3.103 4.918 20.259 1.00 94.62 89 GLY A O 1
ATOM 661 N N . SER A 1 90 ? 1.178 3.916 20.827 1.00 94.06 90 SER A N 1
ATOM 662 C CA . SER A 1 90 ? 1.569 2.615 20.286 1.00 94.06 90 SER A CA 1
ATOM 663 C C . SER A 1 90 ? 1.735 2.667 18.764 1.00 94.06 90 SER A C 1
ATOM 665 O O . SER A 1 90 ? 1.047 3.400 18.041 1.00 94.06 90 SER A O 1
ATOM 667 N N . VAL A 1 91 ? 2.692 1.877 18.270 1.00 95.00 91 VAL A N 1
ATOM 668 C CA . VAL A 1 91 ? 3.050 1.821 16.853 1.00 95.00 91 VAL A CA 1
ATOM 669 C C . VAL A 1 91 ? 3.070 0.375 16.380 1.00 95.00 91 VAL A C 1
ATOM 671 O O . VAL A 1 91 ? 3.763 -0.469 16.945 1.00 95.00 91 VAL A O 1
ATOM 674 N N . PHE A 1 92 ? 2.351 0.101 15.294 1.00 92.75 92 PHE A N 1
ATOM 675 C CA . PHE A 1 92 ? 2.269 -1.227 14.692 1.00 92.75 92 PHE A CA 1
ATOM 676 C C . PHE A 1 92 ? 2.690 -1.176 13.230 1.00 92.75 92 PHE A C 1
ATOM 678 O O . PHE A 1 92 ? 2.050 -0.505 12.423 1.00 92.75 92 PHE A O 1
ATOM 685 N N . THR A 1 93 ? 3.726 -1.928 12.864 1.00 93.50 93 THR A N 1
ATOM 686 C CA . THR A 1 93 ? 4.163 -2.059 11.468 1.00 93.50 93 THR A CA 1
ATOM 687 C C . THR A 1 93 ? 3.775 -3.422 10.922 1.00 93.50 93 THR A C 1
ATOM 689 O O . THR A 1 93 ? 4.057 -4.452 11.528 1.00 93.50 93 THR A O 1
ATOM 692 N N . THR A 1 94 ? 3.134 -3.441 9.757 1.00 92.25 94 THR A N 1
ATOM 693 C CA . THR A 1 94 ? 2.703 -4.680 9.111 1.00 92.25 94 THR A CA 1
ATOM 694 C C . THR A 1 94 ? 2.736 -4.580 7.593 1.00 92.25 94 THR A C 1
ATOM 696 O O . THR A 1 94 ? 2.627 -3.502 7.007 1.00 92.25 94 THR A O 1
ATOM 699 N N . ALA A 1 95 ? 2.873 -5.724 6.928 1.00 93.38 95 ALA A N 1
ATOM 700 C CA . ALA A 1 95 ? 2.671 -5.802 5.491 1.00 93.38 95 ALA A CA 1
ATOM 701 C C . ALA A 1 95 ? 1.171 -5.750 5.179 1.00 93.38 95 ALA A C 1
ATOM 703 O O . ALA A 1 95 ? 0.363 -6.436 5.812 1.00 93.38 95 ALA A O 1
ATOM 704 N N . LEU A 1 96 ? 0.788 -4.961 4.174 1.00 93.06 96 LEU A N 1
ATOM 705 C CA . LEU A 1 96 ? -0.607 -4.927 3.747 1.00 93.06 96 LEU A CA 1
ATOM 706 C C . LEU A 1 96 ? -0.999 -6.260 3.117 1.00 93.06 96 LEU A C 1
ATOM 708 O O . LEU A 1 96 ? -0.179 -6.938 2.506 1.00 93.06 96 LEU A O 1
ATOM 712 N N . ARG A 1 97 ? -2.276 -6.620 3.226 1.00 92.06 97 ARG A N 1
ATOM 713 C CA . ARG A 1 97 ? -2.841 -7.817 2.598 1.00 92.06 97 ARG A CA 1
ATOM 714 C C . A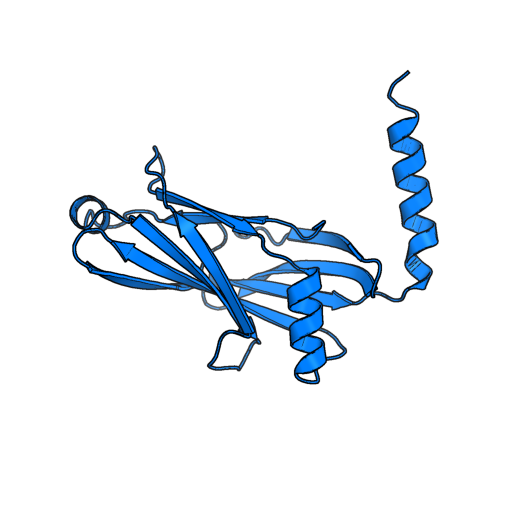RG A 1 97 ? -3.966 -7.421 1.658 1.00 92.06 97 ARG A C 1
ATOM 716 O O . ARG A 1 97 ? -4.688 -6.456 1.904 1.00 92.06 97 ARG A O 1
ATOM 723 N N . LEU A 1 98 ? -4.125 -8.173 0.573 1.00 88.19 98 LEU A N 1
ATOM 724 C CA . LEU A 1 98 ? -5.299 -8.026 -0.279 1.00 88.19 98 LEU A CA 1
ATOM 725 C C . LEU A 1 98 ? -6.513 -8.662 0.419 1.00 88.19 98 LEU A C 1
ATOM 727 O O . LEU A 1 98 ? -6.389 -9.777 0.924 1.00 88.19 98 LEU A O 1
ATOM 731 N N . PRO A 1 99 ? -7.691 -8.013 0.407 1.00 80.44 99 PRO A N 1
ATOM 732 C CA . PRO A 1 99 ? -8.893 -8.530 1.070 1.00 80.44 99 PRO A CA 1
ATOM 733 C C . PRO A 1 99 ? -9.417 -9.849 0.471 1.00 80.44 99 PRO A C 1
ATOM 735 O O . PRO A 1 99 ? -10.231 -10.523 1.087 1.00 80.44 99 PRO A O 1
ATOM 738 N N . ALA A 1 100 ? -8.945 -10.238 -0.716 1.00 71.00 100 ALA A N 1
ATOM 739 C CA . ALA A 1 100 ? -9.149 -11.553 -1.319 1.00 71.00 100 ALA A CA 1
ATOM 740 C C . ALA A 1 100 ? -7.922 -11.908 -2.179 1.00 71.00 100 ALA A C 1
ATOM 742 O O . ALA A 1 100 ? -7.184 -11.000 -2.572 1.00 71.00 100 ALA A O 1
ATOM 743 N N . LYS A 1 101 ? -7.733 -13.188 -2.553 1.00 62.66 101 LYS A N 1
ATOM 744 C CA . LYS A 1 101 ? -6.692 -13.658 -3.505 1.00 62.66 101 LYS A CA 1
ATOM 745 C C . LYS A 1 101 ? -6.931 -13.154 -4.946 1.00 62.66 101 LYS A C 1
ATOM 747 O O . LYS A 1 101 ? -6.858 -13.906 -5.913 1.00 62.66 101 LYS A O 1
ATOM 752 N N . ARG A 1 102 ? -7.278 -11.878 -5.124 1.00 66.00 102 ARG A N 1
ATOM 753 C CA . ARG A 1 102 ? -7.533 -11.271 -6.427 1.00 66.00 102 ARG A CA 1
ATOM 754 C C . ARG A 1 102 ? -6.292 -10.558 -6.909 1.00 66.00 102 ARG A C 1
ATOM 756 O O . ARG A 1 102 ? -5.956 -9.462 -6.474 1.00 66.00 102 ARG A O 1
ATOM 763 N N . GLN A 1 103 ? -5.657 -11.177 -7.884 1.00 73.62 103 GLN A N 1
ATOM 764 C CA . GLN A 1 103 ? -4.658 -10.525 -8.694 1.00 73.62 103 GLN A CA 1
ATOM 765 C C . GLN A 1 103 ? -5.343 -9.564 -9.663 1.00 73.62 103 GLN A C 1
ATOM 767 O O . GLN A 1 103 ? -6.151 -9.979 -10.492 1.00 73.62 103 GLN A O 1
ATOM 772 N N . ARG A 1 104 ? -5.029 -8.274 -9.561 1.00 81.38 104 ARG A N 1
ATOM 773 C CA . ARG A 1 104 ? -5.569 -7.253 -10.464 1.00 81.38 104 ARG A CA 1
ATOM 774 C C . ARG A 1 104 ? -4.471 -6.766 -11.392 1.00 81.38 104 ARG A C 1
ATOM 776 O O . ARG A 1 104 ? -3.355 -6.499 -10.948 1.00 81.38 104 ARG A O 1
ATOM 783 N N . ARG A 1 105 ? -4.792 -6.678 -12.681 1.00 86.38 105 ARG A N 1
ATOM 784 C CA . ARG A 1 105 ? -3.928 -6.102 -13.714 1.00 86.38 105 ARG A CA 1
ATOM 785 C C . ARG A 1 105 ? -4.586 -4.831 -14.232 1.00 86.38 105 ARG A C 1
ATOM 787 O O . ARG A 1 105 ? -5.781 -4.845 -14.511 1.00 86.38 105 ARG A O 1
ATOM 794 N N . SER A 1 106 ? -3.803 -3.772 -14.371 1.00 86.94 106 SER A N 1
ATOM 795 C CA . SER A 1 106 ? -4.262 -2.473 -14.857 1.00 86.94 106 SER A CA 1
ATOM 796 C C . SER A 1 106 ? -3.227 -1.858 -15.794 1.00 86.94 106 SER A C 1
ATOM 798 O O . SER A 1 106 ? -2.028 -2.097 -15.653 1.00 86.94 106 SER A O 1
ATOM 800 N N . LEU A 1 107 ? -3.701 -1.045 -16.735 1.00 86.06 107 LEU A N 1
ATOM 801 C CA . LEU A 1 107 ? -2.879 -0.222 -17.619 1.00 86.06 107 LEU A CA 1
ATOM 802 C C . LEU A 1 107 ? -3.037 1.234 -17.189 1.00 86.06 107 LEU A C 1
ATOM 804 O O . LEU A 1 107 ? -4.157 1.736 -17.134 1.00 86.06 107 LEU A O 1
ATOM 808 N N . VAL A 1 108 ? -1.932 1.903 -16.874 1.00 87.12 108 VAL A N 1
ATOM 809 C CA . VAL A 1 108 ? -1.937 3.308 -16.450 1.00 87.12 108 VAL A CA 1
ATOM 810 C C . VAL A 1 108 ? -1.249 4.147 -17.524 1.00 87.12 108 VAL A C 1
ATOM 812 O O . VAL A 1 108 ? -0.047 3.973 -17.737 1.00 87.12 108 VAL A O 1
ATOM 815 N N . PRO A 1 109 ? -1.969 5.052 -18.210 1.00 83.62 109 PRO A N 1
ATOM 816 C CA . PRO A 1 109 ? -1.358 5.977 -19.153 1.00 83.62 109 PRO A CA 1
ATOM 817 C C . PRO A 1 109 ? -0.269 6.814 -18.481 1.00 83.62 109 PRO A C 1
ATOM 819 O O . PRO A 1 109 ? -0.422 7.287 -17.353 1.00 83.62 109 PRO A O 1
ATOM 822 N N . SER A 1 110 ? 0.840 7.010 -19.182 1.00 82.12 110 SER A N 1
ATOM 823 C CA . SER A 1 110 ? 1.960 7.804 -18.699 1.00 82.12 110 SER A CA 1
ATOM 824 C C . SER A 1 110 ? 2.571 8.597 -19.841 1.00 82.12 110 SER A C 1
ATOM 826 O O . SER A 1 110 ? 3.062 8.020 -20.802 1.00 82.12 110 SER A O 1
ATOM 828 N N . SER A 1 111 ? 2.652 9.918 -19.705 1.00 82.12 111 SER A N 1
ATOM 829 C CA . SER A 1 111 ? 3.383 10.756 -20.666 1.00 82.12 111 SER A CA 1
ATOM 830 C C . SER A 1 111 ? 4.865 10.371 -20.771 1.00 82.12 111 SER A C 1
ATOM 832 O O . SER A 1 111 ? 5.471 10.466 -21.834 1.00 82.12 111 SER A O 1
ATOM 834 N N . ARG A 1 112 ? 5.461 9.884 -19.675 1.00 83.69 112 ARG A N 1
ATOM 835 C CA . ARG A 1 112 ? 6.875 9.491 -19.637 1.00 83.69 112 ARG A CA 1
ATOM 836 C C . ARG A 1 112 ? 7.114 8.100 -20.214 1.00 83.69 112 ARG A C 1
ATOM 838 O O . ARG A 1 112 ? 8.079 7.917 -20.956 1.00 83.69 112 ARG A O 1
ATOM 845 N N . TYR A 1 113 ? 6.259 7.145 -19.853 1.00 82.56 113 TYR A N 1
ATOM 846 C CA . TYR A 1 113 ? 6.441 5.719 -20.140 1.00 82.56 113 TYR A CA 1
ATOM 847 C C . TYR A 1 113 ? 5.476 5.178 -21.206 1.00 82.56 113 TYR A C 1
ATOM 849 O O . TYR A 1 113 ? 5.413 3.976 -21.389 1.00 82.56 113 TYR A O 1
ATOM 857 N N . GLY A 1 114 ? 4.678 6.018 -21.873 1.00 84.44 114 GLY A N 1
ATOM 858 C CA . GLY A 1 114 ? 3.577 5.580 -22.738 1.00 84.44 114 GLY A CA 1
ATOM 859 C C . GLY A 1 114 ? 2.445 4.948 -21.926 1.00 84.44 114 GLY A C 1
ATOM 860 O O . GLY A 1 114 ? 1.445 5.591 -21.604 1.00 84.44 114 GLY A O 1
ATOM 861 N N . VAL A 1 115 ? 2.630 3.691 -21.530 1.00 85.19 115 VAL A N 1
ATOM 862 C CA . VAL A 1 115 ? 1.713 2.937 -20.670 1.00 85.19 115 VAL A CA 1
ATOM 863 C C . VAL A 1 115 ? 2.510 2.200 -19.599 1.00 85.19 115 VAL A C 1
ATOM 865 O O . VAL A 1 115 ? 3.540 1.604 -19.880 1.00 85.19 115 VAL A O 1
ATOM 868 N N . LEU A 1 116 ? 2.030 2.210 -18.358 1.00 89.75 116 LEU A N 1
ATOM 869 C CA . LEU A 1 116 ? 2.545 1.371 -17.282 1.00 89.75 116 LEU A CA 1
ATOM 870 C C . LEU A 1 116 ? 1.630 0.166 -17.089 1.00 89.75 116 LEU A C 1
ATOM 872 O O . LEU A 1 116 ? 0.445 0.315 -16.787 1.00 89.75 116 LEU A O 1
ATOM 876 N N . LEU A 1 117 ? 2.197 -1.029 -17.214 1.00 91.19 117 LEU A N 1
ATOM 877 C CA . LEU A 1 117 ? 1.556 -2.266 -16.788 1.00 91.19 117 LEU A CA 1
ATOM 878 C C . LEU A 1 117 ? 1.702 -2.400 -15.276 1.00 91.19 117 LEU A C 1
ATOM 880 O O . LEU A 1 117 ? 2.813 -2.418 -14.747 1.00 91.19 117 LEU A O 1
ATOM 884 N N . VAL A 1 118 ? 0.574 -2.520 -14.588 1.00 91.81 118 VAL A N 1
ATOM 885 C CA . VAL A 1 118 ? 0.496 -2.613 -13.131 1.00 91.81 118 VAL A CA 1
ATOM 886 C C . VAL A 1 118 ? -0.153 -3.936 -12.774 1.00 91.81 118 VAL A C 1
ATOM 888 O O . VAL A 1 118 ? -1.243 -4.245 -13.250 1.00 91.81 118 VAL A O 1
ATOM 891 N N . ARG A 1 119 ? 0.488 -4.723 -11.914 1.00 92.25 119 ARG A N 1
ATOM 892 C CA . ARG A 1 119 ? -0.078 -5.966 -11.385 1.00 92.25 119 ARG A CA 1
ATOM 893 C C . ARG A 1 119 ? 0.019 -5.966 -9.869 1.00 92.25 119 ARG A C 1
ATOM 895 O O . ARG A 1 119 ? 1.113 -5.970 -9.322 1.00 92.25 119 ARG A O 1
ATOM 902 N N . GLN A 1 120 ? -1.128 -5.988 -9.207 1.00 92.19 120 GLN A N 1
ATOM 903 C CA . GLN A 1 120 ? -1.239 -6.220 -7.770 1.00 92.19 120 GLN A CA 1
ATOM 904 C C . GLN A 1 120 ? -1.293 -7.724 -7.537 1.00 92.19 120 GLN A C 1
ATOM 906 O O . GLN A 1 120 ? -2.044 -8.420 -8.225 1.00 92.19 120 GLN A O 1
ATOM 911 N N . TYR A 1 121 ? -0.504 -8.242 -6.608 1.00 90.12 121 TYR A N 1
ATOM 912 C CA . TYR A 1 121 ? -0.476 -9.669 -6.327 1.00 90.12 121 TYR A CA 1
ATOM 913 C C . TYR A 1 121 ? -0.158 -9.953 -4.865 1.00 90.12 121 TYR A C 1
ATOM 915 O O . TYR A 1 121 ? 0.370 -9.105 -4.150 1.00 90.12 121 TYR A O 1
ATOM 923 N N . THR A 1 122 ? -0.505 -11.163 -4.448 1.00 92.19 122 THR A N 1
ATOM 924 C CA . THR A 1 122 ? -0.161 -11.702 -3.139 1.00 92.19 122 THR A CA 1
ATOM 925 C C . THR A 1 122 ? 1.154 -12.466 -3.256 1.00 92.19 122 THR A C 1
ATOM 927 O O . THR A 1 122 ? 1.313 -13.288 -4.160 1.00 92.19 122 THR A O 1
ATOM 930 N N . THR A 1 123 ? 2.105 -12.174 -2.382 1.00 90.69 123 THR A N 1
ATOM 931 C CA . THR A 1 123 ? 3.371 -12.903 -2.247 1.00 90.69 123 THR A CA 1
ATOM 932 C C . THR A 1 123 ? 3.156 -14.263 -1.582 1.00 90.69 123 THR A C 1
ATOM 934 O O . THR A 1 123 ? 2.084 -14.540 -1.047 1.00 90.69 123 THR A O 1
ATOM 937 N N . ALA A 1 124 ? 4.190 -15.112 -1.564 1.00 88.50 124 ALA A N 1
ATOM 938 C CA . ALA A 1 124 ? 4.125 -16.422 -0.909 1.00 88.50 124 ALA A CA 1
ATOM 939 C C . ALA A 1 124 ? 3.720 -16.338 0.578 1.00 88.50 124 ALA A C 1
ATOM 941 O O . ALA A 1 124 ? 2.959 -17.171 1.053 1.00 88.50 124 ALA A O 1
ATOM 942 N N . ASN A 1 125 ? 4.145 -15.287 1.290 1.00 88.12 125 ASN A N 1
ATOM 943 C CA . ASN A 1 125 ? 3.786 -15.041 2.693 1.00 88.12 125 ASN A CA 1
ATOM 944 C C . ASN A 1 125 ? 2.455 -14.280 2.891 1.00 88.12 125 ASN A C 1
ATOM 946 O O . ASN A 1 125 ? 2.146 -13.858 4.003 1.00 88.12 125 ASN A O 1
ATOM 950 N N . GLY A 1 126 ? 1.653 -14.085 1.839 1.00 89.31 126 GLY A N 1
ATOM 951 C CA . GLY A 1 126 ? 0.323 -13.476 1.952 1.00 89.31 126 GLY A CA 1
ATOM 952 C C . GLY A 1 126 ? 0.285 -11.943 1.878 1.00 89.31 126 GLY A C 1
ATOM 953 O O . GLY A 1 126 ? -0.803 -11.364 1.934 1.00 89.31 126 GLY A O 1
ATOM 954 N N . SER A 1 127 ? 1.431 -11.284 1.718 1.00 92.50 127 SER A N 1
ATOM 955 C CA . SER A 1 127 ? 1.543 -9.824 1.636 1.00 92.50 127 SER A CA 1
ATOM 956 C C . SER A 1 127 ? 1.192 -9.282 0.248 1.00 92.50 127 SER A C 1
ATOM 958 O O . SER A 1 127 ? 1.356 -9.944 -0.776 1.00 92.50 127 SER A O 1
ATOM 960 N N . LEU A 1 128 ? 0.709 -8.045 0.195 1.00 93.31 128 LEU A N 1
ATOM 961 C CA . LEU A 1 128 ? 0.482 -7.291 -1.028 1.00 93.31 128 LEU A CA 1
ATOM 962 C C . LEU A 1 128 ? 1.821 -6.822 -1.600 1.00 93.31 128 LEU A C 1
ATOM 964 O O . LEU A 1 128 ? 2.603 -6.148 -0.930 1.00 93.31 128 LEU A O 1
ATOM 968 N N . ALA A 1 129 ? 2.014 -7.092 -2.884 1.00 93.19 129 ALA A N 1
ATOM 969 C CA . ALA A 1 129 ? 3.065 -6.500 -3.686 1.00 93.19 129 ALA A CA 1
ATOM 970 C C . ALA A 1 129 ? 2.512 -5.960 -5.012 1.00 93.19 129 ALA A C 1
ATOM 972 O O . ALA A 1 129 ? 1.466 -6.386 -5.520 1.00 93.19 129 ALA A O 1
ATOM 973 N N . VAL A 1 130 ? 3.239 -5.007 -5.588 1.00 93.62 130 VAL A N 1
ATOM 974 C CA . VAL A 1 130 ? 2.930 -4.382 -6.873 1.00 93.62 130 VAL A CA 1
ATOM 975 C C . VAL A 1 130 ? 4.083 -4.626 -7.836 1.00 93.62 130 VAL A C 1
ATOM 977 O O . VAL A 1 130 ? 5.243 -4.369 -7.534 1.00 93.62 130 VAL A O 1
ATOM 980 N N . ARG A 1 131 ? 3.759 -5.120 -9.028 1.00 94.56 131 ARG A N 1
ATOM 981 C CA . ARG A 1 131 ? 4.679 -5.231 -10.157 1.00 94.56 131 ARG A CA 1
ATOM 982 C C . ARG A 1 131 ? 4.373 -4.123 -11.152 1.00 94.56 131 ARG A C 1
ATOM 984 O O . ARG A 1 131 ? 3.234 -4.008 -11.605 1.00 94.56 131 ARG A O 1
ATOM 991 N N . LEU A 1 132 ? 5.392 -3.350 -11.498 1.00 93.50 132 LEU A N 1
ATOM 992 C CA . LEU A 1 132 ? 5.341 -2.301 -12.506 1.00 93.50 132 LEU A CA 1
ATOM 993 C C . LEU A 1 132 ? 6.239 -2.694 -13.675 1.00 93.50 132 LEU A C 1
ATOM 995 O O . LEU A 1 132 ? 7.390 -3.069 -13.478 1.00 93.50 132 LEU A O 1
ATOM 999 N N . ALA A 1 133 ? 5.717 -2.609 -14.891 1.00 91.06 133 ALA A N 1
ATOM 1000 C CA . ALA A 1 133 ? 6.506 -2.757 -16.105 1.00 91.06 133 ALA A CA 1
ATOM 1001 C C . ALA A 1 133 ? 6.236 -1.550 -17.016 1.00 91.06 133 ALA A C 1
ATOM 1003 O O . ALA A 1 133 ? 5.094 -1.364 -17.453 1.00 91.06 133 ALA A O 1
ATOM 1004 N N . PRO A 1 134 ? 7.245 -0.700 -17.274 1.00 83.50 134 PRO A N 1
ATOM 1005 C CA . PRO A 1 134 ? 7.133 0.357 -18.267 1.00 83.50 134 PRO A CA 1
ATOM 1006 C C . PRO A 1 134 ? 6.936 -0.233 -19.666 1.00 83.50 134 PRO A C 1
ATOM 1008 O O . PRO A 1 134 ? 7.742 -1.042 -20.115 1.00 83.50 134 PRO A O 1
ATOM 1011 N N . GLY A 1 135 ? 5.846 0.144 -20.330 1.00 72.50 135 GLY A N 1
ATOM 1012 C CA . GLY A 1 135 ? 5.565 -0.201 -21.719 1.00 72.50 135 GLY A CA 1
ATOM 1013 C C . GLY A 1 135 ? 6.296 0.724 -22.690 1.00 72.50 135 GLY A C 1
ATOM 1014 O O . GLY A 1 135 ? 6.791 1.788 -22.324 1.00 72.50 135 GLY A O 1
ATOM 1015 N N . VAL A 1 136 ? 6.395 0.304 -23.945 1.00 59.44 136 VAL A N 1
ATOM 1016 C CA . VAL A 1 136 ? 7.029 1.088 -25.011 1.00 59.44 136 VAL A CA 1
ATOM 1017 C C . VAL A 1 136 ? 6.101 2.247 -25.404 1.00 59.44 136 VAL A C 1
ATOM 1019 O O . VAL A 1 136 ? 4.875 2.092 -25.411 1.00 59.44 136 VAL A O 1
ATOM 1022 N N . ARG A 1 137 ? 6.667 3.422 -25.715 1.00 55.38 137 ARG A N 1
ATOM 1023 C CA . ARG A 1 137 ? 5.918 4.655 -26.044 1.00 55.38 137 ARG A CA 1
ATOM 1024 C C . ARG A 1 137 ? 4.923 4.483 -27.205 1.00 55.38 137 ARG A C 1
ATOM 1026 O O . ARG A 1 137 ? 3.911 5.181 -27.225 1.00 55.38 137 ARG A O 1
ATOM 1033 N N . ASP A 1 138 ? 5.148 3.518 -28.093 1.00 48.59 138 ASP A N 1
ATOM 1034 C CA . ASP A 1 138 ? 4.347 3.304 -29.308 1.00 48.59 138 ASP A CA 1
ATOM 1035 C C . ASP A 1 138 ? 2.940 2.727 -29.055 1.00 48.59 138 ASP A C 1
ATOM 1037 O O . ASP A 1 138 ? 2.064 2.804 -29.916 1.00 48.59 138 ASP A O 1
ATOM 1041 N N . GLY A 1 139 ? 2.655 2.231 -27.842 1.00 48.41 139 GLY A N 1
ATOM 1042 C CA . GLY A 1 139 ? 1.328 1.717 -27.465 1.00 48.41 139 GLY A CA 1
ATOM 1043 C C . GLY A 1 139 ? 0.224 2.783 -27.332 1.00 48.41 139 GLY A C 1
ATOM 1044 O O . GLY A 1 139 ? -0.950 2.444 -27.164 1.00 48.41 139 GLY A O 1
ATOM 1045 N N . LEU A 1 140 ? 0.566 4.075 -27.411 1.00 50.78 140 LEU A N 1
ATOM 1046 C CA . LEU A 1 140 ? -0.380 5.184 -27.236 1.00 50.78 140 LEU A CA 1
ATOM 1047 C C . LEU A 1 140 ? -1.438 5.285 -28.350 1.00 50.78 140 LEU A C 1
ATOM 1049 O O . LEU A 1 140 ? -2.545 5.758 -28.080 1.00 50.78 140 LEU A O 1
ATOM 1053 N N . ARG A 1 141 ? -1.172 4.781 -29.567 1.00 50.72 141 ARG A N 1
ATOM 1054 C CA . ARG A 1 141 ? -2.178 4.806 -30.649 1.00 50.72 141 ARG A CA 1
ATOM 1055 C C . ARG A 1 141 ? -3.394 3.916 -30.358 1.00 50.72 141 ARG A C 1
ATOM 1057 O O . ARG A 1 141 ? -4.502 4.255 -30.765 1.00 50.72 141 ARG A O 1
ATOM 1064 N N . ALA A 1 142 ? -3.229 2.842 -29.582 1.00 51.84 142 ALA A N 1
ATOM 1065 C CA . ALA A 1 142 ? -4.330 1.939 -29.237 1.00 51.84 142 ALA A CA 1
ATOM 1066 C C . ALA A 1 142 ? -5.247 2.485 -28.121 1.00 51.84 142 ALA A C 1
ATOM 1068 O O . ALA A 1 142 ? -6.422 2.125 -28.049 1.00 51.84 142 ALA A O 1
ATOM 1069 N N . VAL A 1 143 ? -4.747 3.381 -27.259 1.00 53.09 143 VAL A N 1
ATOM 1070 C CA . VAL A 1 143 ? -5.516 3.905 -26.112 1.00 53.09 143 VAL A CA 1
ATOM 1071 C C . VAL A 1 143 ? -6.361 5.128 -26.496 1.00 53.09 143 VAL A C 1
ATOM 1073 O O . VAL A 1 143 ? -7.500 5.247 -26.039 1.00 53.09 143 VAL A O 1
ATOM 1076 N N . GLY A 1 144 ? -5.877 5.985 -27.406 1.00 51.78 144 GLY A N 1
ATOM 1077 C CA . GLY A 1 144 ? -6.649 7.130 -27.917 1.00 51.78 144 GLY A CA 1
ATOM 1078 C C . GLY A 1 144 ? -7.945 6.726 -28.638 1.00 51.78 144 GLY A C 1
ATOM 1079 O O . GLY A 1 144 ? -8.974 7.389 -28.500 1.00 51.78 144 GLY A O 1
ATOM 1080 N N . ALA A 1 145 ? -7.939 5.581 -29.329 1.00 55.25 145 ALA A N 1
ATOM 1081 C CA . ALA A 1 145 ? -9.115 5.056 -30.024 1.00 55.25 145 ALA A CA 1
ATOM 1082 C C . ALA A 1 145 ? -10.235 4.599 -29.068 1.00 55.25 145 ALA A C 1
ATOM 1084 O O . ALA A 1 145 ? -11.415 4.700 -29.406 1.00 55.25 145 ALA A O 1
ATOM 1085 N N . LYS A 1 146 ? -9.889 4.134 -27.857 1.00 51.22 146 LYS A N 1
ATOM 1086 C CA . LYS A 1 146 ? -10.878 3.664 -26.874 1.00 51.22 146 LYS A CA 1
ATOM 1087 C C . LYS A 1 146 ? -11.518 4.816 -26.093 1.00 51.22 146 LYS A C 1
ATOM 1089 O O . LYS A 1 146 ? -12.701 4.738 -25.778 1.00 51.22 146 LYS A O 1
ATOM 1094 N N . LEU A 1 147 ? -10.785 5.909 -25.859 1.00 53.19 147 LEU A N 1
ATOM 1095 C CA . LEU A 1 147 ? -11.323 7.117 -25.216 1.00 53.19 147 LEU A CA 1
ATOM 1096 C C . LEU A 1 147 ? -12.301 7.883 -26.126 1.00 53.19 147 LEU A C 1
ATOM 1098 O O . LEU A 1 147 ? -13.352 8.308 -25.652 1.00 53.19 147 LEU A O 1
ATOM 1102 N N . ARG A 1 148 ? -12.047 7.948 -27.445 1.00 50.41 148 ARG A N 1
ATOM 1103 C CA . ARG A 1 148 ? -13.009 8.506 -28.423 1.00 50.41 148 ARG A CA 1
ATOM 1104 C C . ARG A 1 148 ? -14.325 7.731 -28.517 1.00 50.41 148 ARG A C 1
ATOM 1106 O O . ARG A 1 148 ? -15.330 8.294 -28.933 1.00 50.41 148 ARG A O 1
ATOM 1113 N N . ARG A 1 149 ? -14.328 6.442 -28.163 1.00 51.03 149 ARG A N 1
ATOM 1114 C CA . ARG A 1 149 ? -15.545 5.617 -28.181 1.00 51.03 149 ARG A CA 1
ATOM 1115 C C . ARG A 1 149 ? -16.449 5.902 -26.981 1.00 51.03 149 ARG A C 1
ATOM 1117 O O . ARG A 1 149 ? -17.659 5.816 -27.114 1.00 51.03 149 ARG A O 1
ATOM 1124 N N . ILE A 1 150 ? -15.872 6.288 -25.843 1.00 51.19 150 ILE A N 1
ATOM 1125 C CA . ILE A 1 150 ? -16.639 6.614 -24.634 1.00 51.19 150 ILE A CA 1
ATOM 1126 C C . ILE A 1 150 ? -17.221 8.030 -24.734 1.00 51.19 150 ILE A C 1
ATOM 1128 O O . ILE A 1 150 ? -18.376 8.222 -24.378 1.00 51.19 150 ILE A O 1
ATOM 1132 N N . SER A 1 151 ? -16.505 8.992 -25.332 1.00 50.22 151 SER A N 1
ATOM 1133 C CA . SER A 1 151 ? -17.055 10.346 -25.542 1.00 50.22 151 SER A CA 1
ATOM 1134 C C . SER A 1 151 ? -18.122 10.440 -26.649 1.00 50.22 151 SER A C 1
ATOM 1136 O O . SER A 1 151 ? -18.645 11.523 -26.879 1.00 50.22 151 SER A O 1
ATOM 1138 N N . ARG A 1 152 ? -18.432 9.340 -27.353 1.00 52.06 152 ARG A N 1
ATOM 1139 C CA . ARG A 1 152 ? -19.553 9.238 -28.312 1.00 52.06 152 ARG A CA 1
ATOM 1140 C C . ARG A 1 152 ? -20.762 8.474 -27.765 1.00 52.06 152 ARG A C 1
ATOM 1142 O O . ARG A 1 152 ? -21.739 8.330 -28.479 1.00 52.06 152 ARG A O 1
ATOM 1149 N N . SER A 1 153 ? -20.697 7.985 -26.526 1.00 49.72 153 SER A N 1
ATOM 1150 C CA . SER A 1 153 ? -21.804 7.291 -25.848 1.00 49.72 153 SER A CA 1
ATOM 1151 C C . SER A 1 153 ? -22.557 8.209 -24.872 1.00 49.72 153 SER A C 1
ATOM 1153 O O . SER A 1 153 ? -23.263 7.735 -23.984 1.00 49.72 153 SER A O 1
ATOM 1155 N N . SER A 1 154 ? -22.376 9.521 -24.999 1.00 48.28 154 SER A N 1
ATOM 1156 C CA . SER A 1 154 ? -23.108 10.535 -24.239 1.00 48.28 154 SER A CA 1
ATOM 1157 C C . SER A 1 154 ? -23.582 11.617 -25.204 1.00 48.28 154 SER A C 1
ATOM 1159 O O . SER A 1 154 ? -23.082 12.738 -25.172 1.00 48.28 154 SER A O 1
ATOM 1161 N N . HIS A 1 155 ? -24.462 11.230 -26.125 1.00 37.97 155 HIS A N 1
ATOM 1162 C CA . HIS A 1 155 ? -25.405 12.111 -26.804 1.00 37.97 155 HIS A CA 1
ATOM 1163 C C . HIS A 1 155 ? -26.552 11.282 -27.376 1.00 37.97 155 HIS A C 1
ATOM 1165 O O . HIS A 1 155 ? -26.263 10.147 -27.822 1.00 37.97 155 HIS A O 1
#

Foldseek 3Di:
DQQDKDKAFDADPDCPCVVQPWFKKKKFKCWVPDPHGLDIWMFTWDQDPRHTMTMTRPRNVVVQVSCVVVVNQFKTKIWMKMWTAGPNRDIDIDAGADPDQDWDWDWGADPVQRIWIWIWGADPVRGIMIIIGRDHNVCNVVVVVVVVVVVVVPD

Radius of gyration: 17.81 Å; chains: 1; bounding box: 44×29×54 Å

Sequence (155 aa):
GTGGSLRLTVRDLYGRLSVAVPRTARVEFVPRGADAPARTERTELTEGPAGWSGRVPAGLTGLAREGRRSGNRGVQLWDVRATVTCADGSVFTTALRLPAKRQRRSLVPSSRYGVLLVRQYTTANGSLAVRLAPGVRDGLRAVGAKLRRISRSSH